Protein AF-A0A1I2UP11-F1 (afdb_monomer_lite)

Secondary structure (DSSP, 8-state):
-HHHHHHHHHH--TTS-HHHHHHHHHHHHHHHHHHHHHTT--TT-HHHHHHHHHHHHHHHHHHHHHHHHHHHHHHHHHHHHHHHHHHHHT-

Sequence (91 aa):
MSEFADLVARAVNPSMSRDARQAVYGVVKEAVQRLQARDGMAADDPRIALQQHLVEETIRDVEADIARFISLEKLERAHAAQVAEEAARNR

Structure (mmCIF, N/CA/C/O backbone):
data_AF-A0A1I2UP11-F1
#
_entry.id   AF-A0A1I2UP11-F1
#
loop_
_atom_site.group_PDB
_atom_site.id
_atom_site.type_symbol
_atom_site.label_atom_id
_atom_site.label_alt_id
_atom_site.label_comp_id
_atom_site.label_asym_id
_atom_site.label_entity_id
_atom_site.label_seq_id
_atom_site.pdbx_PDB_ins_code
_atom_site.Cartn_x
_atom_site.Cartn_y
_atom_site.Cartn_z
_atom_site.occupancy
_atom_site.B_iso_or_equiv
_atom_site.auth_seq_id
_atom_site.auth_comp_id
_atom_site.auth_asym_id
_atom_site.auth_atom_id
_atom_site.pdbx_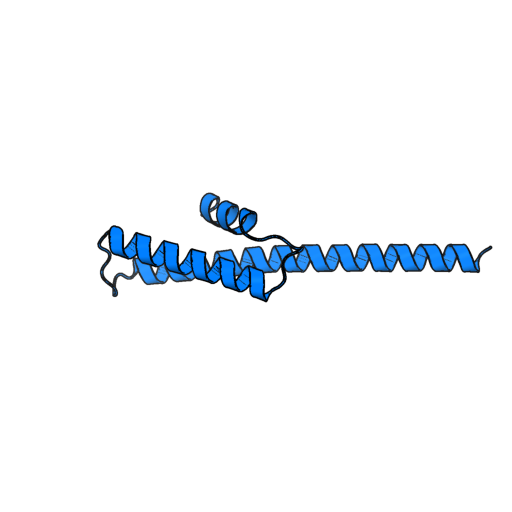PDB_model_num
ATOM 1 N N . MET A 1 1 ? -4.074 9.281 7.661 1.00 59.94 1 MET A N 1
ATOM 2 C CA . MET A 1 1 ? -3.942 8.290 6.571 1.00 59.94 1 MET A CA 1
ATOM 3 C C . MET A 1 1 ? -2.562 8.318 5.925 1.00 59.94 1 MET A C 1
ATOM 5 O O . MET A 1 1 ? -1.973 7.251 5.877 1.00 59.94 1 MET A O 1
ATOM 9 N N . SER A 1 2 ? -2.005 9.479 5.531 1.00 67.94 2 SER A N 1
ATOM 10 C CA . SER A 1 2 ? -0.628 9.566 4.980 1.00 67.94 2 SER A CA 1
ATOM 11 C C . SER A 1 2 ? 0.411 8.850 5.846 1.00 67.94 2 SER A C 1
ATOM 13 O O . SER A 1 2 ? 1.067 7.946 5.362 1.00 67.94 2 SER A O 1
ATOM 15 N N . GLU A 1 3 ? 0.470 9.136 7.151 1.00 81.12 3 GLU A N 1
ATOM 16 C CA . GLU A 1 3 ? 1.462 8.519 8.051 1.00 81.12 3 GLU A CA 1
ATOM 17 C C . GLU A 1 3 ? 1.373 6.984 8.126 1.00 81.12 3 GLU A C 1
ATOM 19 O O . GLU A 1 3 ? 2.387 6.310 8.286 1.00 81.12 3 GLU A O 1
ATOM 24 N N . PHE A 1 4 ? 0.167 6.419 7.994 1.00 83.00 4 PHE A N 1
ATOM 25 C CA . PHE A 1 4 ? -0.025 4.969 7.972 1.00 83.00 4 PHE A CA 1
ATOM 26 C C . PHE A 1 4 ? 0.421 4.373 6.633 1.00 83.00 4 PHE A C 1
ATOM 28 O O . PHE A 1 4 ? 1.143 3.380 6.622 1.00 83.00 4 PHE A O 1
ATOM 35 N N . ALA A 1 5 ? 0.050 5.004 5.517 1.00 82.31 5 ALA A N 1
ATOM 36 C CA . ALA A 1 5 ? 0.517 4.609 4.192 1.00 82.31 5 ALA A CA 1
ATOM 37 C C . ALA A 1 5 ? 2.047 4.685 4.090 1.00 82.31 5 ALA A C 1
ATOM 39 O O . ALA A 1 5 ? 2.675 3.735 3.632 1.00 82.31 5 ALA A O 1
ATOM 40 N N . ASP A 1 6 ? 2.654 5.747 4.620 1.00 86.44 6 ASP A N 1
ATOM 41 C CA . ASP A 1 6 ? 4.104 5.933 4.669 1.00 86.44 6 ASP A CA 1
ATOM 42 C C . ASP A 1 6 ? 4.788 4.858 5.525 1.00 86.44 6 ASP A C 1
ATOM 44 O O . ASP A 1 6 ? 5.851 4.350 5.162 1.00 86.44 6 ASP A O 1
ATOM 48 N N . LEU A 1 7 ? 4.184 4.477 6.656 1.00 88.38 7 LEU A N 1
ATOM 49 C CA . LEU A 1 7 ? 4.688 3.392 7.498 1.00 88.38 7 LEU A CA 1
ATOM 50 C C . LEU A 1 7 ? 4.671 2.056 6.747 1.00 88.38 7 LEU A C 1
ATOM 52 O O . LEU A 1 7 ? 5.677 1.346 6.739 1.00 88.38 7 LEU A O 1
ATOM 56 N N . VAL A 1 8 ? 3.547 1.723 6.107 1.00 87.75 8 VAL A N 1
ATOM 57 C CA . VAL A 1 8 ? 3.405 0.487 5.328 1.00 87.75 8 VAL A CA 1
ATOM 58 C C . VAL A 1 8 ? 4.397 0.486 4.165 1.00 87.75 8 VAL A C 1
ATOM 60 O O . VAL A 1 8 ? 5.143 -0.478 4.015 1.00 87.75 8 VAL A O 1
ATOM 63 N N . ALA A 1 9 ? 4.495 1.583 3.413 1.00 87.56 9 ALA A N 1
ATOM 64 C CA . ALA A 1 9 ? 5.412 1.733 2.285 1.00 87.56 9 ALA A CA 1
ATOM 65 C C . ALA A 1 9 ? 6.896 1.650 2.682 1.00 87.56 9 ALA A C 1
ATOM 67 O O . ALA A 1 9 ? 7.721 1.246 1.871 1.00 87.56 9 ALA A O 1
ATOM 68 N N . ARG A 1 10 ? 7.262 2.000 3.922 1.00 89.19 10 ARG A N 1
ATOM 69 C CA . ARG A 1 10 ? 8.624 1.788 4.449 1.00 89.19 10 ARG A CA 1
ATOM 70 C C . ARG A 1 10 ? 8.878 0.349 4.891 1.00 89.19 10 ARG A C 1
ATOM 72 O O . ARG A 1 10 ? 10.027 -0.086 4.906 1.00 89.19 10 ARG A O 1
ATOM 79 N N . ALA A 1 11 ? 7.832 -0.367 5.294 1.00 91.50 11 ALA A N 1
ATOM 80 C CA . ALA A 1 11 ? 7.924 -1.736 5.790 1.00 91.50 11 ALA A CA 1
ATOM 81 C C . ALA A 1 11 ? 7.978 -2.781 4.663 1.00 91.50 11 ALA A C 1
ATOM 83 O O . ALA A 1 11 ? 8.434 -3.902 4.891 1.00 91.50 11 ALA A O 1
ATOM 84 N N . VAL A 1 12 ? 7.534 -2.425 3.454 1.00 92.12 12 VAL A N 1
ATOM 85 C CA . VAL A 1 12 ? 7.624 -3.269 2.259 1.00 92.12 12 VAL A CA 1
ATOM 86 C C . VAL A 1 12 ? 8.458 -2.603 1.171 1.00 92.12 12 VAL A C 1
ATOM 88 O O . VAL A 1 12 ? 8.544 -1.386 1.099 1.00 92.12 12 VAL A O 1
ATOM 91 N N . ASN A 1 13 ? 9.088 -3.390 0.301 1.00 90.12 13 ASN A N 1
ATOM 92 C CA . ASN A 1 13 ? 9.834 -2.848 -0.832 1.00 90.12 13 ASN A CA 1
ATOM 93 C C . ASN A 1 13 ? 9.689 -3.731 -2.089 1.00 90.12 13 ASN A C 1
ATOM 95 O O . ASN A 1 13 ? 9.291 -4.897 -1.978 1.00 90.12 13 ASN A O 1
ATOM 99 N N . PRO A 1 14 ? 10.026 -3.212 -3.287 1.00 91.44 14 PRO A N 1
ATOM 100 C CA . PRO A 1 14 ? 9.854 -3.956 -4.535 1.00 91.44 14 PRO A CA 1
ATOM 101 C C . PRO A 1 14 ? 10.745 -5.193 -4.703 1.00 91.44 14 PRO A C 1
ATOM 103 O O . PRO A 1 14 ? 10.405 -6.062 -5.503 1.00 91.44 14 PRO A O 1
ATOM 106 N N . SER A 1 15 ? 11.864 -5.300 -3.977 1.00 92.38 15 SER A N 1
ATOM 107 C CA . SER A 1 15 ? 12.744 -6.475 -4.056 1.00 92.38 15 SER A CA 1
ATOM 108 C C . SER A 1 15 ? 12.254 -7.645 -3.198 1.00 92.38 15 SER A C 1
ATOM 110 O O . SER A 1 15 ? 12.686 -8.781 -3.400 1.00 92.38 15 SER A O 1
ATOM 112 N N . MET A 1 16 ? 11.315 -7.405 -2.278 1.00 95.44 16 MET A N 1
ATOM 113 C CA . MET A 1 16 ? 10.651 -8.459 -1.516 1.00 95.44 16 MET A CA 1
ATOM 114 C C . MET A 1 16 ? 9.760 -9.324 -2.409 1.00 95.44 16 MET A C 1
ATOM 116 O O . MET A 1 16 ? 9.061 -8.830 -3.298 1.00 95.44 16 MET A O 1
ATOM 120 N N . SER A 1 17 ? 9.697 -10.622 -2.100 1.00 95.69 17 SER A N 1
ATOM 121 C CA . SER A 1 17 ? 8.684 -11.503 -2.679 1.00 95.69 17 SER A CA 1
ATOM 122 C C . SER A 1 17 ? 7.280 -11.086 -2.232 1.00 95.69 17 SER A C 1
ATOM 124 O O . SER A 1 17 ? 7.095 -10.462 -1.184 1.00 95.69 17 SER A O 1
ATOM 126 N N . ARG A 1 18 ? 6.269 -11.471 -3.017 1.00 93.75 18 ARG A N 1
ATOM 127 C CA . ARG A 1 18 ? 4.864 -11.237 -2.662 1.00 93.75 18 ARG A CA 1
ATOM 128 C C . ARG A 1 18 ? 4.518 -11.831 -1.293 1.00 93.75 18 ARG A C 1
ATOM 130 O O . ARG A 1 18 ? 3.867 -11.163 -0.499 1.00 93.75 18 ARG A O 1
ATOM 137 N N . ASP A 1 19 ? 5.002 -13.036 -1.003 1.00 96.12 19 ASP A N 1
ATOM 138 C CA . ASP A 1 19 ? 4.741 -13.718 0.270 1.00 96.12 19 ASP A CA 1
ATOM 139 C C . ASP A 1 19 ? 5.375 -12.980 1.453 1.00 96.12 19 ASP A C 1
ATOM 141 O O . ASP A 1 19 ? 4.747 -12.829 2.500 1.00 96.12 19 ASP A O 1
ATOM 145 N N . ALA A 1 20 ? 6.589 -12.444 1.277 1.00 96.00 20 ALA A N 1
ATOM 146 C CA . ALA A 1 20 ? 7.239 -11.634 2.302 1.00 96.00 20 ALA A CA 1
ATOM 147 C C . ALA A 1 20 ? 6.450 -10.345 2.588 1.00 96.00 20 ALA A C 1
ATOM 149 O O . ALA A 1 20 ? 6.274 -9.981 3.750 1.00 96.00 20 ALA A O 1
ATOM 150 N N . ARG A 1 21 ? 5.919 -9.677 1.553 1.00 96.88 21 ARG A N 1
ATOM 151 C CA . ARG A 1 21 ? 5.055 -8.497 1.741 1.00 96.88 21 ARG A CA 1
ATOM 152 C C . ARG A 1 21 ? 3.737 -8.865 2.421 1.00 96.88 21 ARG A C 1
ATOM 154 O O . ARG A 1 21 ? 3.326 -8.184 3.355 1.00 96.88 21 ARG A O 1
ATOM 161 N N . GLN A 1 22 ? 3.130 -9.989 2.037 1.00 95.88 22 GLN A N 1
ATOM 162 C CA . GLN A 1 22 ? 1.910 -10.495 2.668 1.00 95.88 22 GLN A CA 1
ATOM 163 C C . GLN A 1 22 ? 2.100 -10.771 4.166 1.00 95.88 22 GLN A C 1
ATOM 165 O O . GLN A 1 22 ? 1.214 -10.454 4.961 1.00 95.88 22 GLN A O 1
ATOM 170 N N . ALA A 1 23 ? 3.254 -11.316 4.564 1.00 96.81 23 ALA A N 1
ATOM 171 C CA . ALA A 1 23 ? 3.587 -11.520 5.971 1.00 96.81 23 ALA A CA 1
ATOM 172 C C . ALA A 1 23 ? 3.654 -10.189 6.743 1.00 96.81 23 ALA A C 1
ATOM 174 O O . ALA A 1 23 ? 3.075 -10.077 7.823 1.00 96.81 23 ALA A O 1
ATOM 175 N N . VAL A 1 24 ? 4.281 -9.156 6.166 1.00 95.69 24 VAL A N 1
ATOM 176 C CA . VAL A 1 24 ? 4.316 -7.805 6.756 1.00 95.69 24 VAL A CA 1
ATOM 177 C C . VAL A 1 24 ? 2.908 -7.222 6.890 1.00 95.69 24 VAL A C 1
ATOM 179 O O . VAL A 1 24 ? 2.556 -6.716 7.955 1.00 95.69 24 VAL A O 1
ATOM 182 N N . TYR A 1 25 ? 2.064 -7.348 5.863 1.00 95.81 25 TYR A N 1
ATOM 183 C CA . TYR A 1 25 ? 0.672 -6.894 5.933 1.00 95.81 25 TYR A CA 1
ATOM 184 C C . TYR A 1 25 ? -0.127 -7.606 7.029 1.00 95.81 25 TYR A C 1
ATOM 186 O O . TYR A 1 25 ? -0.943 -6.969 7.692 1.00 95.81 25 TYR A O 1
ATOM 194 N N . GLY A 1 26 ? 0.127 -8.896 7.262 1.00 96.12 26 GLY A N 1
ATOM 195 C CA . GLY A 1 26 ? -0.448 -9.631 8.391 1.00 96.12 26 GLY A CA 1
ATOM 196 C C . GLY A 1 26 ? -0.091 -8.994 9.736 1.00 96.12 26 GLY A C 1
ATOM 197 O O . GLY A 1 26 ? -0.981 -8.681 10.524 1.00 96.12 26 GLY A O 1
ATOM 198 N N . VAL A 1 27 ? 1.194 -8.702 9.955 1.00 95.44 27 VAL A N 1
ATOM 199 C CA . VAL A 1 27 ? 1.676 -8.047 11.186 1.00 95.44 27 VAL A CA 1
ATOM 200 C C . VAL A 1 27 ? 1.042 -6.668 11.382 1.00 95.44 27 VAL A C 1
ATOM 202 O O . VAL A 1 27 ? 0.654 -6.321 12.496 1.00 95.44 27 VAL A O 1
ATOM 205 N N . VAL A 1 28 ? 0.890 -5.886 10.311 1.00 92.88 28 VAL A N 1
ATOM 206 C CA . VAL A 1 28 ? 0.238 -4.568 10.373 1.00 92.88 28 VAL A CA 1
ATOM 207 C C . VAL A 1 28 ? -1.229 -4.699 10.794 1.00 92.88 28 VAL A C 1
ATOM 209 O O . VAL A 1 28 ? -1.676 -3.974 11.684 1.00 92.88 28 VAL A O 1
ATOM 212 N N . LYS A 1 29 ? -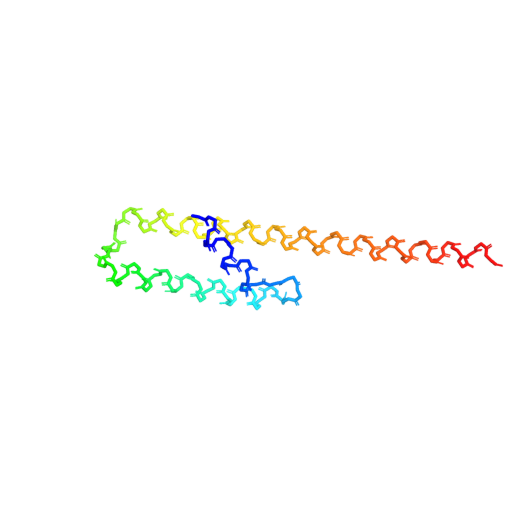1.973 -5.647 10.211 1.00 94.25 29 LYS A N 1
ATOM 213 C CA . LYS A 1 29 ? -3.379 -5.900 10.569 1.00 94.25 29 LYS A CA 1
ATOM 214 C C . LYS A 1 29 ? -3.518 -6.327 12.029 1.00 94.25 29 LYS A C 1
ATOM 216 O O . LYS A 1 29 ? -4.371 -5.797 12.738 1.00 94.25 29 LYS A O 1
ATOM 221 N N . GLU A 1 30 ? -2.647 -7.216 12.503 1.00 94.56 30 GLU A N 1
ATOM 222 C CA . GLU A 1 30 ? -2.611 -7.613 13.915 1.00 94.56 30 GLU A CA 1
ATOM 223 C C . GLU A 1 30 ? -2.298 -6.434 14.842 1.00 94.56 30 GLU A C 1
ATOM 225 O O . GLU A 1 30 ? -2.914 -6.294 15.899 1.00 94.56 30 GLU A O 1
ATOM 230 N N . ALA A 1 31 ? -1.353 -5.568 14.466 1.00 92.62 31 ALA A N 1
ATOM 231 C CA . ALA A 1 31 ? -1.003 -4.393 15.257 1.00 92.62 31 ALA A CA 1
ATOM 232 C C . ALA A 1 31 ? -2.191 -3.428 15.394 1.00 92.62 31 ALA A C 1
ATOM 234 O O . ALA A 1 31 ? -2.455 -2.938 16.493 1.00 92.62 31 ALA A O 1
ATOM 235 N N . VAL A 1 32 ? -2.945 -3.209 14.310 1.00 91.75 32 VAL A N 1
ATOM 236 C CA . VAL A 1 32 ? -4.172 -2.397 14.329 1.00 91.75 32 VAL A CA 1
ATOM 237 C C . VAL A 1 32 ? -5.235 -3.031 15.228 1.00 91.75 32 VAL A C 1
ATOM 239 O O . VAL A 1 32 ? -5.809 -2.339 16.064 1.00 91.75 32 VAL A O 1
ATOM 242 N N . GLN A 1 33 ? -5.453 -4.345 15.136 1.00 91.81 33 GLN A N 1
ATOM 243 C CA . GLN A 1 33 ? -6.402 -5.049 16.009 1.00 91.81 33 GLN A CA 1
ATOM 244 C C . GLN A 1 33 ? -6.015 -4.943 17.491 1.00 91.81 33 GLN A C 1
ATOM 246 O O . GLN A 1 33 ? -6.864 -4.680 18.343 1.00 91.81 33 GLN A O 1
ATOM 251 N N . ARG A 1 34 ? -4.725 -5.098 17.818 1.00 92.50 34 ARG A N 1
ATOM 252 C CA . ARG A 1 34 ? -4.225 -4.928 19.194 1.00 92.50 34 ARG A CA 1
ATOM 253 C C . ARG A 1 34 ? -4.421 -3.499 19.696 1.00 92.50 34 ARG A C 1
ATOM 255 O O . ARG A 1 34 ? -4.748 -3.315 20.865 1.00 92.50 34 ARG A O 1
ATOM 262 N N . LEU A 1 35 ? -4.242 -2.504 18.828 1.00 91.62 35 LEU A N 1
ATOM 263 C CA . LEU A 1 35 ? -4.483 -1.100 19.151 1.00 91.62 35 LEU A CA 1
ATOM 264 C C . LEU A 1 35 ? -5.967 -0.839 19.447 1.00 91.62 35 LEU A C 1
ATOM 266 O O . LEU A 1 35 ? -6.282 -0.274 20.488 1.00 91.62 35 LEU A O 1
ATOM 270 N N . GLN A 1 36 ? -6.871 -1.330 18.597 1.00 90.81 36 GLN A N 1
ATOM 271 C CA . GLN A 1 36 ? -8.323 -1.229 18.799 1.00 90.81 36 GLN A CA 1
ATOM 272 C C . GLN A 1 36 ? -8.765 -1.867 20.124 1.00 90.81 36 GLN A C 1
ATOM 274 O O . GLN A 1 36 ? -9.524 -1.265 20.884 1.00 90.81 36 GLN A O 1
ATOM 279 N N . ALA A 1 37 ? -8.247 -3.063 20.426 1.00 90.19 37 ALA A N 1
ATOM 280 C CA . ALA A 1 37 ? -8.528 -3.760 21.677 1.00 90.19 37 ALA A CA 1
ATOM 281 C C . ALA A 1 37 ? -8.008 -2.982 22.897 1.00 90.19 37 ALA A C 1
ATOM 283 O O . ALA A 1 37 ? -8.699 -2.881 23.910 1.00 90.19 37 ALA A O 1
ATOM 284 N N . ARG A 1 38 ? -6.806 -2.400 22.797 1.00 92.88 38 ARG A N 1
ATOM 285 C CA . ARG A 1 38 ? -6.220 -1.560 23.852 1.00 92.88 38 ARG A CA 1
ATOM 286 C C . ARG A 1 38 ? -7.044 -0.299 24.103 1.00 92.88 38 ARG A C 1
ATOM 288 O O . ARG A 1 38 ? -7.186 0.108 25.251 1.00 92.88 38 ARG A O 1
ATOM 295 N N . ASP A 1 39 ? -7.595 0.289 23.050 1.00 91.94 39 ASP A N 1
ATOM 296 C CA . ASP A 1 39 ? -8.412 1.500 23.127 1.00 91.94 39 ASP A CA 1
ATOM 297 C C . ASP A 1 39 ? -9.864 1.198 23.571 1.00 91.94 39 ASP A C 1
ATOM 299 O O . ASP A 1 39 ? -10.705 2.097 23.620 1.00 91.94 39 ASP A O 1
ATOM 303 N N . GLY A 1 40 ? -10.164 -0.059 23.931 1.00 91.25 40 GLY A N 1
ATOM 304 C CA . GLY A 1 40 ? -11.446 -0.474 24.502 1.00 91.25 40 GLY A CA 1
ATOM 305 C C . GLY A 1 40 ? -12.596 -0.506 23.496 1.00 91.25 40 GLY A C 1
ATOM 306 O O . GLY A 1 40 ? -13.756 -0.432 23.900 1.00 91.25 40 GLY A O 1
ATOM 307 N N . MET A 1 41 ? -12.298 -0.588 22.196 1.00 89.25 41 MET A N 1
ATOM 308 C CA . MET A 1 41 ? -13.335 -0.678 21.171 1.00 89.25 41 MET A CA 1
ATOM 309 C C . MET A 1 41 ? -14.076 -2.015 21.272 1.00 89.25 41 MET A C 1
ATOM 311 O O . MET A 1 41 ? -13.460 -3.083 21.310 1.00 89.25 41 MET A O 1
ATOM 315 N N . ALA A 1 42 ? -15.407 -1.955 21.298 1.00 88.75 42 ALA A N 1
ATOM 316 C CA . ALA A 1 42 ? -16.248 -3.142 21.218 1.00 88.75 42 ALA A CA 1
ATOM 317 C C . ALA A 1 42 ? -16.129 -3.777 19.825 1.00 88.75 42 ALA A C 1
ATOM 319 O O . ALA A 1 42 ? -15.945 -3.075 18.834 1.00 88.75 42 ALA A O 1
ATOM 320 N N . ALA A 1 43 ? -16.235 -5.104 19.735 1.00 82.44 43 ALA A N 1
ATOM 321 C CA . ALA A 1 43 ? -16.025 -5.832 18.479 1.00 82.44 43 ALA A CA 1
ATOM 322 C C . ALA A 1 43 ? -17.029 -5.464 17.366 1.00 82.44 43 ALA A C 1
ATOM 324 O O . ALA A 1 43 ? -16.735 -5.652 16.188 1.00 82.44 43 ALA A O 1
ATOM 325 N N . ASP A 1 44 ? -18.198 -4.947 17.736 1.00 87.19 44 ASP A N 1
ATOM 326 C CA . ASP A 1 44 ? -19.270 -4.483 16.855 1.00 87.19 44 ASP A CA 1
ATOM 327 C C . ASP A 1 44 ? -19.226 -2.969 16.584 1.00 87.19 44 ASP A C 1
ATOM 329 O O . ASP A 1 44 ? -20.116 -2.429 15.924 1.00 87.19 44 ASP A O 1
ATOM 333 N N . ASP A 1 45 ? -18.186 -2.272 17.054 1.00 90.75 45 ASP A N 1
ATOM 334 C CA . ASP A 1 45 ? -18.024 -0.845 16.810 1.00 90.75 45 ASP A CA 1
ATOM 335 C C . ASP A 1 45 ? -17.848 -0.583 15.298 1.00 90.75 45 ASP A C 1
ATOM 337 O O . ASP A 1 45 ? -16.888 -1.068 14.686 1.00 90.75 45 ASP A O 1
ATOM 341 N N . PRO A 1 46 ? -18.722 0.219 14.659 1.00 90.56 46 PRO A N 1
ATOM 342 C CA . PRO A 1 46 ? -18.651 0.482 13.221 1.00 90.56 46 PRO A CA 1
ATOM 343 C C . PRO A 1 46 ? -17.334 1.151 12.797 1.00 90.56 46 PRO A C 1
ATOM 345 O O . PRO A 1 46 ? -16.928 1.049 11.636 1.00 90.56 46 PRO A O 1
ATOM 348 N N . ARG A 1 47 ? -16.626 1.807 13.727 1.00 91.19 47 ARG A N 1
ATOM 349 C CA . ARG A 1 47 ? -15.301 2.384 13.475 1.00 91.19 47 ARG A CA 1
ATOM 350 C C . ARG A 1 47 ? -14.258 1.306 13.196 1.00 91.19 47 ARG A C 1
ATOM 352 O O . ARG A 1 47 ? -13.362 1.564 12.397 1.00 91.19 47 ARG A O 1
ATOM 359 N N . ILE A 1 48 ? -14.383 0.112 13.782 1.00 92.31 48 ILE A N 1
ATOM 360 C CA . ILE A 1 48 ? -13.482 -1.016 13.501 1.00 92.31 48 ILE A CA 1
ATOM 361 C C . ILE A 1 48 ? -13.613 -1.434 12.039 1.00 92.31 48 ILE A C 1
ATOM 363 O O . ILE A 1 48 ? -12.600 -1.562 11.353 1.00 92.31 48 ILE A O 1
ATOM 367 N N . ALA A 1 49 ? -14.843 -1.594 11.543 1.00 91.12 49 ALA A N 1
ATOM 368 C CA . ALA A 1 49 ? -15.089 -1.983 10.156 1.00 91.12 49 ALA A CA 1
ATOM 369 C C . ALA A 1 49 ? -14.528 -0.945 9.169 1.00 91.12 49 ALA A C 1
ATOM 371 O O . ALA A 1 49 ? -13.858 -1.305 8.199 1.00 91.12 49 ALA A O 1
ATOM 372 N N . LEU A 1 50 ? -14.731 0.348 9.451 1.00 92.00 50 LEU A N 1
ATOM 373 C CA . LEU A 1 50 ? -14.153 1.427 8.650 1.00 92.00 50 LEU A CA 1
ATOM 374 C C . LEU A 1 50 ? -12.618 1.399 8.678 1.00 92.00 50 LEU A C 1
ATOM 376 O O . LEU A 1 50 ? -11.981 1.493 7.634 1.00 92.00 50 LEU A O 1
ATOM 380 N N . GLN A 1 51 ? -12.008 1.245 9.854 1.00 91.44 51 GLN A N 1
ATOM 381 C CA . GLN A 1 51 ? -10.551 1.187 9.984 1.00 91.44 51 GLN A CA 1
ATOM 382 C C . GLN A 1 51 ? -9.957 -0.017 9.248 1.00 91.44 51 GLN A C 1
ATOM 384 O O . GLN A 1 51 ? -8.954 0.132 8.558 1.00 91.44 51 GLN A O 1
ATOM 389 N N . GLN A 1 52 ? -10.588 -1.189 9.338 1.00 92.31 52 GLN A N 1
ATOM 390 C CA . GLN A 1 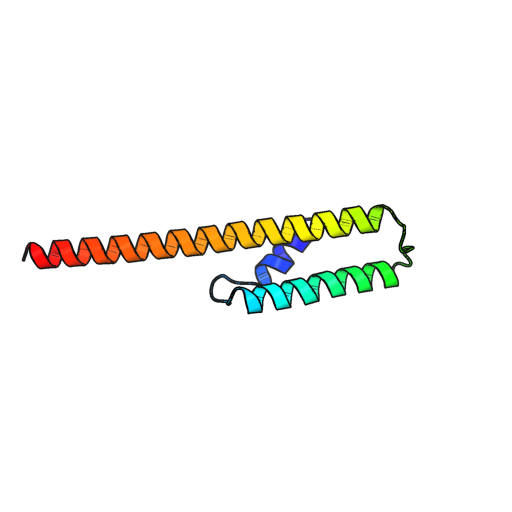52 ? -10.175 -2.371 8.581 1.00 92.31 52 GLN A CA 1
ATOM 391 C C . GLN A 1 52 ? -10.245 -2.113 7.075 1.00 92.31 52 GLN A C 1
ATOM 393 O O . GLN A 1 52 ? -9.282 -2.395 6.367 1.00 92.31 52 GLN A O 1
ATOM 398 N N . HIS A 1 53 ? -11.334 -1.512 6.591 1.00 94.06 53 HIS A N 1
ATOM 399 C CA . HIS A 1 53 ? -11.462 -1.154 5.180 1.00 94.06 53 HIS A CA 1
ATOM 400 C C . HIS A 1 53 ? -10.334 -0.225 4.710 1.00 94.06 53 HIS A C 1
ATOM 402 O O . HIS A 1 53 ? -9.694 -0.501 3.697 1.00 94.06 53 HIS A O 1
ATOM 408 N N . LEU A 1 54 ? -10.047 0.827 5.481 1.00 94.25 54 LEU A N 1
ATOM 409 C CA . LEU A 1 54 ? -8.990 1.794 5.176 1.00 94.25 54 LEU A CA 1
ATOM 410 C C . LEU A 1 54 ? -7.589 1.161 5.175 1.00 94.25 54 LEU A C 1
ATOM 412 O O . LEU A 1 54 ? -6.735 1.536 4.370 1.00 94.25 54 LEU A O 1
ATOM 416 N N . VAL A 1 55 ? -7.346 0.183 6.053 1.00 94.69 55 VAL A N 1
ATOM 417 C CA . VAL A 1 55 ? -6.099 -0.595 6.062 1.00 94.69 55 VAL A CA 1
ATOM 418 C C . VAL A 1 55 ? -5.972 -1.430 4.786 1.00 94.69 55 VAL A C 1
ATOM 420 O O . VAL A 1 55 ? -4.923 -1.401 4.145 1.00 94.69 55 VAL A O 1
ATOM 423 N N . GLU A 1 56 ? -7.027 -2.141 4.384 1.00 95.88 56 GLU A N 1
ATOM 424 C CA . GLU A 1 56 ? -7.023 -2.953 3.156 1.00 95.88 56 GLU A CA 1
ATOM 425 C C . GLU A 1 56 ? -6.906 -2.106 1.882 1.00 95.88 56 GLU A C 1
ATOM 427 O O . GLU A 1 56 ? -6.310 -2.534 0.894 1.00 95.88 56 GLU A O 1
ATOM 432 N N . GLU A 1 57 ? -7.497 -0.912 1.871 1.00 96.44 57 GLU A N 1
ATOM 433 C CA . GLU A 1 57 ? -7.328 0.066 0.794 1.00 96.44 57 GLU A CA 1
ATOM 434 C C . GLU A 1 57 ? -5.877 0.538 0.702 1.00 96.44 57 GLU A C 1
ATOM 436 O O . GLU A 1 57 ? -5.260 0.392 -0.348 1.00 96.44 57 GLU A O 1
ATOM 441 N N . THR A 1 58 ? -5.288 0.948 1.825 1.00 94.94 58 THR A N 1
ATOM 442 C CA . THR A 1 58 ? -3.886 1.387 1.863 1.00 94.94 58 THR A CA 1
ATOM 443 C C . THR A 1 58 ? -2.930 0.288 1.383 1.00 94.94 58 THR A C 1
ATOM 445 O O . THR A 1 58 ? -1.999 0.553 0.628 1.00 94.94 58 THR A O 1
ATOM 448 N N . ILE A 1 59 ? -3.159 -0.966 1.787 1.00 95.19 59 ILE A N 1
ATOM 449 C CA . ILE A 1 59 ? -2.351 -2.108 1.331 1.00 95.19 59 ILE A CA 1
ATOM 450 C C . ILE A 1 59 ? -2.477 -2.305 -0.186 1.00 95.19 59 ILE A C 1
ATOM 452 O O . ILE A 1 59 ? -1.476 -2.567 -0.854 1.00 95.19 59 ILE A O 1
ATOM 456 N N . ARG A 1 60 ? -3.688 -2.178 -0.744 1.00 95.62 60 ARG A N 1
ATOM 457 C CA . ARG A 1 60 ? -3.901 -2.282 -2.196 1.00 95.62 60 ARG A CA 1
ATOM 458 C C . ARG A 1 60 ? -3.174 -1.183 -2.959 1.00 95.62 60 ARG A C 1
ATOM 460 O O . ARG A 1 60 ? -2.575 -1.493 -3.986 1.00 95.62 60 ARG A O 1
ATOM 467 N N . ASP A 1 61 ? -3.198 0.045 -2.458 1.00 95.19 61 ASP A N 1
ATOM 468 C CA . ASP A 1 61 ? -2.521 1.174 -3.101 1.00 95.19 61 ASP A CA 1
ATOM 469 C C . ASP A 1 61 ? -1.001 0.968 -3.117 1.00 95.19 61 ASP A C 1
ATOM 471 O O . ASP A 1 61 ? -0.370 1.063 -4.170 1.00 95.19 61 ASP A O 1
ATOM 475 N N . VAL A 1 62 ? -0.423 0.551 -1.985 1.00 94.69 62 VAL A N 1
ATOM 476 C CA . VAL A 1 62 ? 1.010 0.225 -1.895 1.00 94.69 62 VAL A CA 1
ATOM 477 C C . VAL A 1 62 ? 1.390 -0.922 -2.842 1.00 94.69 62 VAL A C 1
ATOM 479 O O . VAL A 1 62 ? 2.409 -0.847 -3.531 1.00 94.69 62 VAL A O 1
ATOM 482 N N . GLU A 1 63 ? 0.576 -1.978 -2.938 1.00 95.44 63 GLU A N 1
ATOM 483 C CA . GLU A 1 63 ? 0.824 -3.062 -3.900 1.00 95.44 63 GLU A CA 1
ATOM 484 C C . GLU A 1 63 ? 0.720 -2.592 -5.354 1.00 95.44 63 GLU A C 1
ATOM 486 O O . GLU A 1 63 ? 1.501 -3.043 -6.197 1.00 95.44 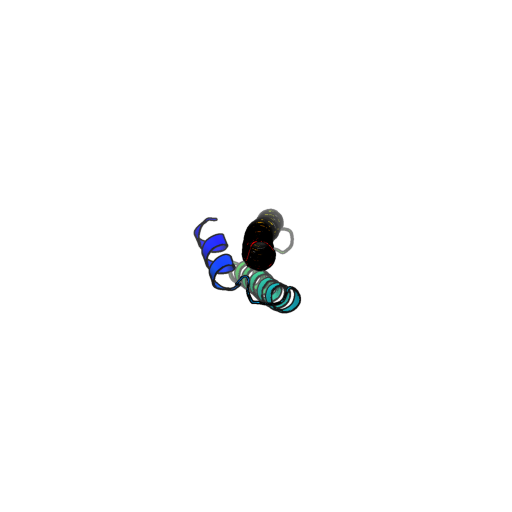63 GLU A O 1
ATOM 491 N N . ALA A 1 64 ? -0.216 -1.692 -5.664 1.00 95.62 64 ALA A N 1
ATOM 492 C CA . ALA A 1 64 ? -0.350 -1.127 -7.000 1.00 95.62 64 ALA A CA 1
ATOM 493 C C . ALA A 1 64 ? 0.901 -0.329 -7.392 1.00 95.62 64 ALA A C 1
ATOM 495 O O . ALA A 1 64 ? 1.392 -0.471 -8.516 1.00 95.62 64 ALA A O 1
ATOM 496 N N . ASP A 1 65 ? 1.462 0.444 -6.463 1.00 94.75 65 ASP A N 1
ATOM 497 C CA . ASP A 1 65 ? 2.690 1.206 -6.688 1.00 94.75 65 ASP A CA 1
ATOM 498 C C . ASP A 1 65 ? 3.910 0.299 -6.869 1.00 94.75 65 ASP A C 1
ATOM 500 O O . ASP A 1 65 ? 4.688 0.483 -7.810 1.00 94.75 65 ASP A O 1
ATOM 504 N N . ILE A 1 66 ? 4.038 -0.748 -6.050 1.00 94.38 66 ILE A N 1
ATOM 505 C CA . ILE A 1 66 ? 5.098 -1.753 -6.205 1.00 94.38 66 ILE A CA 1
ATOM 506 C C . ILE A 1 66 ? 4.978 -2.469 -7.555 1.00 94.38 66 ILE A C 1
ATOM 508 O O . ILE A 1 66 ? 5.973 -2.633 -8.266 1.00 94.38 66 ILE A O 1
ATOM 512 N N . ALA A 1 67 ? 3.772 -2.883 -7.945 1.00 95.25 67 ALA A N 1
ATOM 513 C CA . ALA A 1 67 ? 3.541 -3.545 -9.224 1.00 95.25 67 ALA A CA 1
ATOM 514 C C . ALA A 1 67 ? 3.885 -2.630 -10.407 1.00 95.25 67 ALA A C 1
ATOM 516 O O . ALA A 1 67 ? 4.496 -3.080 -11.384 1.00 95.25 67 ALA A O 1
ATOM 517 N N . ARG A 1 68 ? 3.540 -1.341 -10.307 1.00 96.00 68 ARG A N 1
ATOM 518 C CA . ARG A 1 68 ? 3.882 -0.324 -11.305 1.00 96.00 68 ARG A CA 1
ATOM 519 C C . ARG A 1 68 ? 5.395 -0.155 -11.417 1.00 96.00 68 ARG A C 1
ATOM 521 O O . ARG A 1 68 ? 5.917 -0.220 -12.527 1.00 96.00 68 ARG A O 1
ATOM 528 N N . PHE A 1 69 ? 6.095 -0.032 -10.289 1.00 95.25 69 PHE A N 1
ATOM 529 C CA . PHE A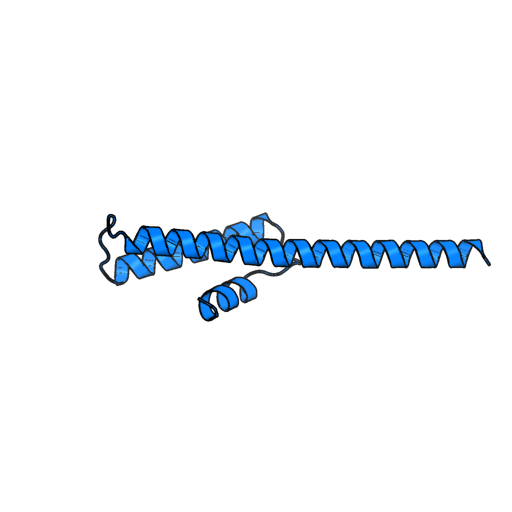 1 69 ? 7.556 0.063 -10.246 1.00 95.25 69 PHE A CA 1
ATOM 530 C C . PHE A 1 69 ? 8.229 -1.143 -10.919 1.00 95.25 69 PHE A C 1
ATOM 532 O O . PHE A 1 69 ? 9.024 -0.973 -11.840 1.00 95.25 69 PHE A O 1
ATOM 539 N N . ILE A 1 70 ? 7.854 -2.366 -10.525 1.00 94.88 70 ILE A N 1
ATOM 540 C CA . ILE A 1 70 ? 8.420 -3.604 -11.089 1.00 94.88 70 ILE A CA 1
ATOM 541 C C . ILE A 1 70 ? 8.156 -3.694 -12.598 1.00 94.88 70 ILE A C 1
ATOM 543 O O . ILE A 1 70 ? 8.988 -4.190 -13.358 1.00 94.88 70 ILE A O 1
ATOM 547 N N . SER A 1 71 ? 6.984 -3.245 -13.047 1.00 96.12 71 SER A N 1
ATOM 548 C CA . SER A 1 71 ? 6.626 -3.269 -14.466 1.00 96.12 71 SER A CA 1
ATOM 549 C C . SER A 1 71 ? 7.477 -2.295 -15.278 1.00 96.12 71 SER A C 1
ATOM 551 O O . SER A 1 71 ? 7.992 -2.680 -16.326 1.00 96.12 71 SER A O 1
ATOM 553 N N . LEU A 1 72 ? 7.670 -1.069 -14.781 1.00 96.69 72 LEU A N 1
ATOM 554 C CA . LEU A 1 72 ? 8.529 -0.071 -15.423 1.00 96.69 72 LEU A CA 1
ATOM 555 C C . LEU A 1 72 ? 9.982 -0.550 -15.495 1.00 96.69 72 LEU A C 1
ATOM 557 O O . LEU A 1 72 ? 10.578 -0.517 -16.568 1.00 96.69 72 LEU A O 1
ATOM 561 N N . GLU A 1 73 ? 10.508 -1.116 -14.410 1.00 95.69 73 GLU A N 1
ATOM 562 C CA . GLU A 1 73 ? 11.868 -1.660 -14.380 1.00 95.69 73 GLU A CA 1
ATOM 563 C C . GLU A 1 73 ? 12.069 -2.779 -15.423 1.00 95.69 73 GLU A C 1
ATOM 565 O O . GLU A 1 73 ? 13.087 -2.838 -16.116 1.00 95.69 73 GLU A O 1
ATOM 570 N N . LYS A 1 74 ? 11.085 -3.674 -15.583 1.00 94.94 74 LYS A N 1
ATOM 571 C CA . LYS A 1 74 ? 11.134 -4.731 -16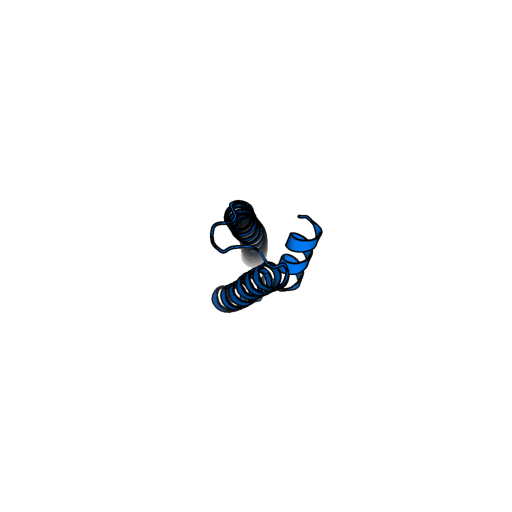.608 1.00 94.94 74 LYS A CA 1
ATOM 572 C C . LYS A 1 74 ? 11.134 -4.163 -18.025 1.00 94.94 74 LYS A C 1
ATOM 574 O O . LYS A 1 74 ? 11.866 -4.676 -18.871 1.00 94.94 74 LYS A O 1
ATOM 579 N N . LEU A 1 75 ? 10.326 -3.134 -18.280 1.00 96.81 75 LEU A N 1
ATOM 580 C CA . LEU A 1 75 ? 10.267 -2.469 -19.582 1.00 96.81 75 LEU A CA 1
ATOM 581 C C . LEU A 1 75 ? 11.596 -1.790 -19.917 1.00 96.81 75 LEU A C 1
ATOM 583 O O . LEU A 1 75 ? 12.102 -1.971 -21.022 1.00 96.81 75 LEU A O 1
ATOM 587 N N . GLU A 1 76 ? 12.197 -1.085 -18.960 1.00 95.88 76 GLU A N 1
ATOM 588 C CA . GLU A 1 76 ? 13.504 -0.442 -19.134 1.00 95.88 76 GLU A CA 1
ATOM 589 C C . GLU A 1 76 ? 14.600 -1.459 -19.468 1.00 95.88 76 GLU A C 1
ATOM 591 O O . GLU A 1 76 ? 15.358 -1.268 -20.421 1.00 95.88 76 GLU A O 1
ATOM 596 N N . ARG A 1 77 ? 14.650 -2.585 -18.743 1.00 95.06 77 ARG A N 1
ATOM 597 C CA . ARG A 1 77 ? 15.614 -3.662 -19.024 1.00 95.06 77 ARG A CA 1
ATOM 598 C C . ARG A 1 77 ? 15.400 -4.287 -20.402 1.00 95.06 77 ARG A C 1
ATOM 600 O O . ARG A 1 77 ? 16.374 -4.543 -21.107 1.00 95.06 77 ARG A O 1
ATOM 607 N N . ALA A 1 78 ? 14.149 -4.531 -20.790 1.00 96.00 78 ALA A N 1
ATOM 608 C CA . ALA A 1 78 ? 13.826 -5.085 -22.103 1.00 96.00 78 ALA A CA 1
ATOM 609 C C . ALA A 1 78 ? 14.231 -4.126 -23.232 1.00 96.00 78 ALA A C 1
ATOM 611 O O . ALA A 1 78 ? 14.849 -4.551 -24.206 1.00 96.00 78 ALA A O 1
ATOM 612 N N . HIS A 1 79 ? 13.952 -2.832 -23.070 1.00 95.50 79 HIS A N 1
ATOM 613 C CA . HIS A 1 79 ? 14.351 -1.806 -24.027 1.00 95.50 79 HIS A CA 1
ATOM 614 C C . HIS A 1 79 ? 15.879 -1.710 -24.151 1.00 95.50 79 HIS A C 1
ATOM 616 O O . HIS A 1 79 ? 16.413 -1.701 -25.257 1.00 95.50 79 HIS A O 1
ATOM 622 N N . ALA A 1 80 ? 16.604 -1.716 -23.029 1.00 95.25 80 ALA A N 1
ATOM 623 C CA . ALA A 1 80 ? 18.066 -1.704 -23.038 1.00 95.25 80 ALA A CA 1
ATOM 624 C C . ALA A 1 80 ? 18.661 -2.930 -23.757 1.00 95.25 80 ALA A C 1
ATOM 626 O O . ALA A 1 80 ? 19.613 -2.788 -24.526 1.00 95.25 80 ALA A O 1
ATOM 627 N N . ALA A 1 81 ? 18.084 -4.119 -23.551 1.00 94.94 81 ALA A N 1
ATOM 628 C CA . ALA A 1 81 ? 18.499 -5.334 -24.249 1.00 94.94 81 ALA A CA 1
ATOM 629 C C . ALA A 1 81 ? 18.264 -5.235 -25.767 1.00 94.94 81 ALA A C 1
ATOM 631 O O . ALA A 1 81 ? 19.160 -5.561 -26.543 1.00 94.94 81 ALA A O 1
ATOM 632 N N . GLN A 1 82 ? 17.107 -4.717 -26.192 1.00 93.19 82 GLN A N 1
ATOM 633 C CA . GLN A 1 82 ? 16.795 -4.512 -27.611 1.00 93.19 82 GLN A CA 1
ATOM 634 C C . GLN A 1 82 ? 17.775 -3.548 -28.286 1.00 93.19 82 GLN A C 1
ATOM 636 O O . GLN A 1 82 ? 18.314 -3.866 -29.344 1.00 93.19 82 GLN A O 1
ATOM 641 N N . VAL A 1 83 ? 18.063 -2.407 -27.651 1.00 95.12 83 VAL A N 1
ATOM 642 C CA . VAL A 1 83 ? 19.029 -1.424 -28.168 1.00 95.12 83 VAL A CA 1
ATOM 643 C C . VAL A 1 83 ? 20.428 -2.036 -28.293 1.00 95.12 83 VAL A C 1
ATOM 645 O O . VAL A 1 83 ? 21.118 -1.809 -29.287 1.00 95.12 83 VAL A O 1
ATOM 648 N N . ALA A 1 84 ? 20.856 -2.835 -27.310 1.00 92.62 84 ALA A N 1
ATOM 649 C CA . ALA A 1 84 ? 22.151 -3.511 -27.352 1.00 92.62 84 ALA A CA 1
ATOM 650 C C . ALA A 1 84 ? 22.233 -4.550 -28.485 1.00 92.62 84 ALA A C 1
ATOM 652 O O . ALA A 1 84 ? 23.245 -4.615 -29.184 1.00 92.62 84 ALA A O 1
ATOM 653 N N . GLU A 1 85 ? 21.172 -5.333 -28.698 1.00 93.44 85 GLU A N 1
ATOM 654 C CA . GLU A 1 85 ? 21.094 -6.288 -29.807 1.00 93.44 85 GLU A CA 1
ATOM 655 C C . GLU A 1 85 ? 21.102 -5.603 -31.176 1.00 93.44 85 GLU A C 1
ATOM 657 O O . GLU A 1 85 ? 21.757 -6.087 -32.099 1.00 93.44 85 GLU A O 1
ATOM 662 N N . GLU A 1 86 ? 20.385 -4.491 -31.325 1.00 92.06 86 GLU A N 1
ATOM 663 C CA . GLU A 1 86 ? 20.353 -3.720 -32.569 1.00 92.06 86 GLU A CA 1
ATOM 664 C C . GLU A 1 86 ? 21.726 -3.104 -32.872 1.00 92.06 86 GLU A C 1
ATOM 666 O O . GLU A 1 86 ? 22.231 -3.219 -33.990 1.00 92.06 86 GLU A O 1
ATOM 671 N N . ALA A 1 87 ? 22.390 -2.539 -31.860 1.00 90.31 87 ALA A N 1
ATOM 672 C CA . ALA A 1 87 ? 23.749 -2.023 -31.992 1.00 90.31 87 ALA A CA 1
ATOM 673 C C . ALA A 1 87 ? 24.771 -3.120 -32.343 1.00 90.31 87 ALA A C 1
ATOM 675 O O . ALA A 1 87 ? 25.724 -2.849 -33.073 1.00 90.31 87 ALA A O 1
ATOM 676 N N . ALA A 1 88 ? 24.586 -4.344 -31.837 1.00 89.94 88 ALA A N 1
ATOM 677 C CA . ALA A 1 88 ? 25.426 -5.491 -32.176 1.00 89.94 88 ALA A CA 1
ATOM 678 C C . ALA A 1 88 ? 25.158 -6.026 -33.592 1.00 89.94 88 ALA A C 1
ATOM 680 O O . ALA A 1 88 ? 26.095 -6.458 -34.250 1.00 89.94 88 ALA A O 1
ATOM 681 N N . ARG A 1 89 ? 23.906 -5.980 -34.072 1.00 88.12 89 ARG A N 1
ATOM 682 C CA . ARG A 1 89 ? 23.541 -6.370 -35.448 1.00 88.12 89 ARG A CA 1
ATOM 683 C C . ARG A 1 89 ? 24.036 -5.388 -36.511 1.00 88.12 89 ARG A C 1
ATOM 685 O O . ARG A 1 89 ? 24.269 -5.801 -37.640 1.00 88.12 89 ARG A O 1
ATOM 692 N N . ASN A 1 90 ? 24.170 -4.111 -36.158 1.00 81.62 90 ASN A N 1
ATOM 693 C CA . ASN A 1 90 ? 24.587 -3.045 -37.072 1.00 81.62 90 ASN A CA 1
ATOM 694 C C . ASN A 1 90 ? 26.112 -2.785 -37.072 1.00 81.62 90 ASN A C 1
ATOM 696 O O . ASN A 1 90 ? 26.555 -1.814 -37.687 1.00 81.62 90 ASN A O 1
ATOM 700 N N . ARG A 1 91 ? 26.904 -3.611 -36.375 1.00 62.69 91 ARG A N 1
ATOM 701 C CA . ARG A 1 91 ? 28.379 -3.614 -36.400 1.00 62.69 91 ARG A CA 1
ATOM 702 C C . ARG A 1 91 ? 28.898 -4.816 -37.172 1.00 62.69 91 ARG A C 1
ATOM 704 O O . ARG A 1 91 ? 29.937 -4.637 -37.842 1.00 62.69 91 ARG A O 1
#

Foldseek 3Di:
DVVLLVVLLVQDALVDDPVSSVVVLVVVLVVVVVVCVVVVHDPPRVVNVVVVVVSVVSSVVSVVVSVVVVVVVVVVVVVVVVVVVVVVVVD

pLDDT: mean 91.69, std 6.35, range [59.94, 96.88]

Radius of gyration: 19.94 Å; chains: 1; bounding box: 48×23×62 Å

Organism: NCBI:txid582675